Protein AF-A0A1M4EMF8-F1 (afdb_monomer_lite)

Organism: NCBI:txid93944

Foldseek 3Di:
DDDPNDDQQPDFLVVVQVVCVVPADKDAPPPNQKIDGLVQQKIWGFDDQPDPPDDPVSVVNGRGTPDMDRDDPPPNVPDD

pLDDT: mean 87.49, std 7.05, range [60.22, 93.75]

Sequence (80 aa):
MLLNGMDVFSVPADQMIAELRARYDVEVDDGDYGLVVPELSVGMSRSTVPFRGADQETIDRFTCFESVLIAGPGYYDGPA

Secondary structure (DSSP, 8-state):
-EETTEETTTSBHHHHHHHHHTTS--EE-TTSSEEEEGGGTEEEE-PPPSSTT--HHHHHHTSB--EEEEPPTTTTS---

Structure (mmCIF, N/CA/C/O backbone):
data_AF-A0A1M4EMF8-F1
#
_entry.id   AF-A0A1M4EMF8-F1
#
loop_
_atom_site.group_PDB
_atom_site.id
_atom_site.type_symbol
_atom_site.label_atom_id
_atom_site.label_alt_id
_atom_site.label_comp_id
_atom_site.label_asym_id
_atom_site.label_entity_id
_atom_site.label_seq_id
_atom_site.pdbx_PDB_ins_code
_atom_site.Cartn_x
_atom_site.Cartn_y
_atom_site.Cartn_z
_atom_site.occupancy
_atom_site.B_iso_or_equiv
_atom_site.auth_seq_id
_atom_site.auth_comp_id
_atom_site.auth_asym_id
_atom_site.auth_atom_id
_atom_site.pdbx_PDB_model_num
ATOM 1 N N . MET A 1 1 ? 7.771 -5.511 7.175 1.00 81.31 1 MET A N 1
ATOM 2 C CA . MET A 1 1 ? 6.726 -5.038 8.123 1.00 81.31 1 MET A CA 1
ATOM 3 C C . MET A 1 1 ? 5.538 -5.953 7.931 1.00 81.31 1 MET A C 1
ATOM 5 O O . MET A 1 1 ? 5.217 -6.216 6.783 1.00 81.31 1 MET A O 1
ATOM 9 N N . LEU A 1 2 ? 4.906 -6.444 9.000 1.00 90.38 2 LEU A N 1
ATOM 10 C CA . LEU A 1 2 ? 3.749 -7.330 8.857 1.00 90.38 2 LEU A CA 1
ATOM 11 C C . LEU A 1 2 ? 2.442 -6.537 8.926 1.00 90.38 2 LEU A C 1
ATOM 13 O O . LEU A 1 2 ? 2.191 -5.861 9.921 1.00 90.38 2 LEU A O 1
ATOM 17 N N . LEU A 1 3 ? 1.608 -6.667 7.895 1.00 87.81 3 LEU A N 1
ATOM 18 C CA . LEU A 1 3 ? 0.247 -6.141 7.841 1.00 87.81 3 LEU A CA 1
ATOM 19 C C . LEU A 1 3 ? -0.704 -7.315 7.608 1.00 87.81 3 LEU A C 1
ATOM 21 O O . LEU A 1 3 ? -0.601 -8.00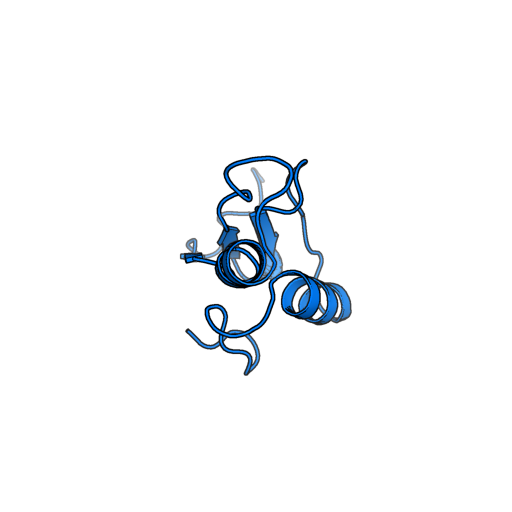7 6.599 1.00 87.81 3 LEU A O 1
ATOM 25 N N . ASN A 1 4 ? -1.590 -7.592 8.567 1.00 86.31 4 ASN A N 1
ATOM 26 C CA . ASN A 1 4 ? -2.492 -8.754 8.526 1.00 86.31 4 ASN A CA 1
ATOM 27 C C . ASN A 1 4 ? -1.790 -10.101 8.265 1.00 86.31 4 ASN A C 1
ATOM 29 O O . ASN A 1 4 ? -2.348 -10.993 7.631 1.00 86.31 4 ASN A O 1
ATOM 33 N N . GLY A 1 5 ? -0.560 -10.249 8.766 1.00 88.56 5 GLY A N 1
ATOM 34 C CA . GLY A 1 5 ? 0.253 -11.456 8.592 1.00 88.56 5 GLY A CA 1
ATOM 35 C C . GLY A 1 5 ? 1.014 -11.538 7.263 1.00 88.56 5 GLY A C 1
ATOM 36 O O . GLY A 1 5 ? 1.778 -12.479 7.081 1.00 88.56 5 GLY A O 1
ATOM 37 N N . MET A 1 6 ? 0.861 -10.558 6.369 1.00 89.81 6 MET A N 1
ATOM 38 C CA . MET A 1 6 ? 1.619 -10.454 5.120 1.00 89.81 6 MET A CA 1
ATOM 39 C C . MET A 1 6 ? 2.812 -9.514 5.285 1.00 89.81 6 MET A C 1
ATOM 41 O O . MET A 1 6 ? 2.686 -8.451 5.895 1.00 89.81 6 MET A O 1
ATOM 45 N N . ASP A 1 7 ? 3.962 -9.879 4.719 1.00 93.25 7 ASP A N 1
ATOM 46 C CA . ASP A 1 7 ? 5.111 -8.977 4.662 1.00 93.25 7 ASP A CA 1
ATOM 47 C C . ASP A 1 7 ? 4.988 -8.019 3.478 1.00 93.25 7 ASP A C 1
ATOM 49 O O . ASP A 1 7 ? 5.099 -8.421 2.320 1.00 93.25 7 ASP A O 1
ATOM 53 N N . VAL A 1 8 ? 4.781 -6.741 3.790 1.00 89.75 8 VAL A N 1
ATOM 54 C CA . VAL A 1 8 ? 4.494 -5.674 2.819 1.00 89.75 8 VAL A CA 1
ATOM 55 C C . VAL A 1 8 ? 5.580 -5.528 1.748 1.00 89.75 8 VAL A C 1
ATOM 57 O O . VAL A 1 8 ? 5.277 -5.206 0.605 1.00 89.75 8 VAL A O 1
ATOM 60 N N . PHE A 1 9 ? 6.839 -5.799 2.097 1.00 92.62 9 PHE A N 1
ATOM 61 C CA . PHE A 1 9 ? 7.976 -5.610 1.186 1.00 92.62 9 PHE A CA 1
ATOM 62 C C . PHE A 1 9 ? 8.308 -6.854 0.353 1.00 92.62 9 PHE A C 1
ATOM 64 O O . PHE A 1 9 ? 9.125 -6.785 -0.562 1.00 92.62 9 PHE A O 1
ATOM 71 N N . SER A 1 10 ? 7.688 -7.991 0.672 1.00 91.56 10 SER A N 1
ATOM 72 C CA . SER A 1 10 ? 7.987 -9.285 0.048 1.00 91.56 10 SER A CA 1
ATOM 73 C C . SER A 1 10 ? 6.811 -9.829 -0.767 1.00 91.56 10 SER A C 1
ATOM 75 O O . SER A 1 10 ? 7.007 -10.666 -1.645 1.00 91.56 10 SER A O 1
ATOM 77 N N . VAL A 1 11 ? 5.588 -9.375 -0.480 1.00 92.38 11 VAL A N 1
ATOM 78 C CA . VAL A 1 11 ? 4.377 -9.757 -1.212 1.00 92.38 11 VAL A CA 1
ATOM 79 C C . VAL A 1 11 ? 4.165 -8.799 -2.393 1.00 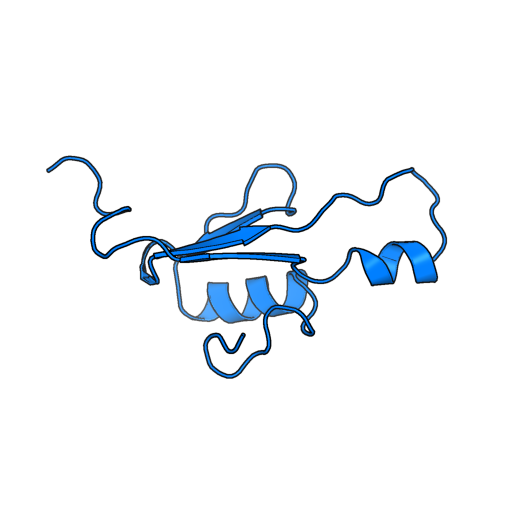92.38 11 VAL A C 1
ATOM 81 O O . VAL A 1 11 ? 4.219 -7.582 -2.195 1.00 92.38 11 VAL A O 1
ATOM 84 N N . PRO A 1 12 ? 3.888 -9.304 -3.613 1.00 92.19 12 PRO A N 1
ATOM 85 C CA . PRO A 1 12 ? 3.546 -8.458 -4.751 1.00 92.19 12 PRO A CA 1
ATOM 86 C C . PRO A 1 12 ? 2.358 -7.541 -4.445 1.00 92.19 12 PRO A C 1
ATOM 88 O O . PRO A 1 12 ? 1.361 -7.973 -3.862 1.00 92.19 12 PRO A O 1
ATOM 91 N N . ALA A 1 13 ? 2.443 -6.288 -4.885 1.00 91.75 13 ALA A N 1
ATOM 92 C CA . ALA A 1 13 ? 1.449 -5.259 -4.602 1.00 91.75 13 ALA A CA 1
ATOM 93 C C . ALA A 1 13 ? 0.039 -5.676 -5.035 1.00 91.75 13 ALA A C 1
ATOM 95 O O . ALA A 1 13 ? -0.893 -5.534 -4.254 1.00 91.75 13 ALA A O 1
ATOM 96 N N . ASP A 1 14 ? -0.112 -6.273 -6.220 1.00 90.38 14 ASP A N 1
ATOM 97 C CA . ASP A 1 14 ? -1.396 -6.778 -6.719 1.00 90.38 14 ASP A CA 1
ATOM 98 C C . ASP A 1 14 ? -2.025 -7.825 -5.787 1.00 90.38 14 ASP A C 1
ATOM 100 O O . ASP A 1 14 ? -3.229 -7.794 -5.524 1.00 90.38 14 ASP A O 1
ATOM 104 N N . GLN A 1 15 ? -1.207 -8.724 -5.229 1.00 92.12 15 GLN A N 1
ATOM 105 C CA . GLN A 1 15 ? -1.674 -9.726 -4.272 1.00 92.12 15 GLN A CA 1
ATOM 106 C C . GLN A 1 15 ? -2.084 -9.074 -2.947 1.00 92.12 15 GLN A C 1
ATOM 108 O O . GLN A 1 15 ? -3.133 -9.399 -2.396 1.00 92.12 15 GLN A O 1
ATOM 113 N N . MET A 1 16 ? -1.285 -8.131 -2.447 1.00 91.75 16 MET A N 1
ATOM 114 C CA . MET A 1 16 ? -1.597 -7.411 -1.215 1.00 91.75 16 MET A CA 1
ATOM 115 C C . MET A 1 16 ? -2.853 -6.537 -1.359 1.00 91.75 16 MET A C 1
ATOM 117 O O . MET A 1 16 ? -3.692 -6.538 -0.461 1.00 91.75 16 MET A O 1
ATOM 121 N N . ILE A 1 17 ? -3.031 -5.847 -2.490 1.00 91.38 17 ILE A N 1
ATOM 122 C CA . ILE A 1 17 ? -4.237 -5.064 -2.801 1.00 91.38 17 ILE A CA 1
ATOM 123 C C . ILE A 1 17 ? -5.466 -5.974 -2.822 1.00 91.38 17 ILE A C 1
ATOM 125 O O . ILE A 1 17 ? -6.486 -5.624 -2.230 1.00 91.38 17 ILE A O 1
ATOM 129 N N . ALA A 1 18 ? -5.381 -7.144 -3.463 1.00 92.19 18 ALA A N 1
ATOM 130 C CA . ALA A 1 18 ? -6.485 -8.100 -3.507 1.00 92.19 18 ALA A CA 1
ATOM 131 C C . ALA A 1 18 ? -6.891 -8.583 -2.102 1.00 92.19 18 ALA A C 1
ATOM 133 O O . ALA A 1 18 ? -8.077 -8.584 -1.769 1.00 92.19 18 ALA A O 1
ATOM 134 N N . GLU A 1 19 ? -5.918 -8.930 -1.257 1.00 92.75 19 GLU A N 1
ATOM 135 C CA . GLU A 1 19 ? -6.171 -9.368 0.122 1.00 92.75 19 GLU A CA 1
ATOM 136 C C . GLU A 1 19 ? -6.742 -8.250 1.005 1.00 92.75 19 GLU A C 1
ATOM 138 O O . GLU A 1 19 ? -7.624 -8.495 1.831 1.00 92.75 19 GLU A O 1
ATOM 143 N N . LEU A 1 20 ? -6.270 -7.011 0.839 1.00 92.38 20 LEU A N 1
ATOM 144 C CA . LEU A 1 20 ? -6.780 -5.868 1.595 1.00 92.38 20 LEU A CA 1
ATOM 145 C C . LEU A 1 20 ? -8.198 -5.493 1.154 1.00 92.38 20 LEU A C 1
ATOM 147 O O . LEU A 1 20 ? -9.056 -5.314 2.013 1.00 92.38 20 LEU A O 1
ATOM 151 N N . ARG A 1 21 ? -8.484 -5.489 -0.154 1.00 92.94 21 ARG A N 1
ATOM 152 C CA . ARG A 1 21 ? -9.835 -5.250 -0.700 1.00 92.94 21 ARG A CA 1
ATOM 153 C C . ARG A 1 21 ? -10.862 -6.286 -0.256 1.00 92.94 21 ARG A C 1
ATOM 155 O O . ARG A 1 21 ? -12.055 -6.007 -0.262 1.00 92.94 21 ARG A O 1
ATOM 162 N N . ALA A 1 22 ? -10.426 -7.481 0.137 1.00 93.25 22 ALA A N 1
ATOM 163 C CA . ALA A 1 22 ? -11.327 -8.488 0.683 1.00 93.25 22 ALA A CA 1
ATOM 164 C C . ALA A 1 22 ? -11.858 -8.130 2.086 1.00 93.25 22 ALA A C 1
ATOM 166 O O . ALA A 1 22 ? -12.797 -8.774 2.554 1.00 93.25 22 ALA A O 1
ATOM 167 N N . ARG A 1 23 ? -11.244 -7.163 2.786 1.00 92.81 23 ARG A N 1
ATOM 168 C CA . ARG A 1 23 ? -11.529 -6.866 4.202 1.00 92.81 23 ARG A CA 1
ATOM 169 C C . ARG A 1 23 ? -11.727 -5.387 4.522 1.00 92.81 23 ARG A C 1
ATOM 171 O O . ARG A 1 23 ? -12.369 -5.109 5.528 1.00 92.81 23 ARG A O 1
ATOM 178 N N . TYR A 1 24 ? -11.179 -4.489 3.712 1.00 93.50 24 TYR A N 1
ATOM 179 C CA . TYR A 1 24 ? -11.187 -3.046 3.937 1.00 93.50 24 TYR A CA 1
ATOM 180 C C . TYR A 1 24 ? -11.558 -2.308 2.663 1.00 93.50 24 TYR A C 1
ATOM 182 O O . TYR A 1 24 ? -11.373 -2.826 1.555 1.00 93.50 24 TYR A O 1
ATOM 190 N N . ASP A 1 25 ? -11.999 -1.068 2.834 1.00 90.38 25 ASP A N 1
ATOM 191 C CA . ASP A 1 25 ? -12.081 -0.130 1.724 1.00 90.38 25 ASP A CA 1
ATOM 192 C C . ASP A 1 25 ? -10.667 0.352 1.360 1.00 90.38 25 ASP A C 1
ATOM 194 O O . ASP A 1 25 ? -9.950 0.928 2.182 1.00 90.38 25 ASP A O 1
ATOM 198 N N . VAL A 1 26 ? -10.223 0.022 0.144 1.00 92.12 26 VAL A N 1
ATOM 199 C CA . VAL A 1 26 ? -8.870 0.323 -0.341 1.00 92.12 26 VAL A CA 1
ATOM 200 C C . VAL A 1 26 ? -8.953 1.326 -1.474 1.00 92.12 26 VAL A C 1
ATOM 202 O O . VAL A 1 26 ? -9.448 1.010 -2.561 1.00 92.12 26 VAL A O 1
ATOM 205 N N . GLU A 1 27 ? -8.368 2.491 -1.244 1.00 91.75 27 GLU A N 1
ATOM 206 C CA . GLU A 1 27 ? -8.184 3.521 -2.255 1.00 91.75 27 GLU A CA 1
ATOM 207 C C . GLU A 1 27 ? -6.865 3.260 -2.981 1.00 91.75 27 GLU A C 1
ATOM 209 O O . GLU A 1 27 ? -5.827 3.050 -2.354 1.00 91.75 27 GLU A O 1
ATOM 214 N N . VAL A 1 28 ? -6.893 3.239 -4.310 1.00 88.19 28 VAL A N 1
ATOM 215 C CA . VAL A 1 28 ? -5.698 3.058 -5.140 1.00 88.19 28 VAL A CA 1
ATOM 216 C C . VAL A 1 28 ? -5.514 4.326 -5.960 1.00 88.19 28 VAL A C 1
ATOM 218 O O . VAL A 1 28 ? -6.480 4.836 -6.524 1.00 88.19 28 VAL A O 1
ATOM 221 N N . ASP A 1 29 ? -4.290 4.849 -5.975 1.00 82.19 29 ASP A N 1
ATOM 222 C CA . ASP A 1 29 ? -3.941 6.053 -6.733 1.00 82.19 29 ASP A CA 1
ATOM 223 C C . ASP A 1 29 ? -4.031 5.790 -8.251 1.00 82.19 29 ASP A C 1
ATOM 225 O O . ASP A 1 29 ? -3.913 4.640 -8.678 1.00 82.19 29 ASP A O 1
ATOM 229 N N . ASP A 1 30 ? -4.189 6.840 -9.068 1.00 66.12 30 ASP A N 1
ATOM 230 C CA . ASP A 1 30 ? -4.509 6.802 -10.517 1.00 66.12 30 ASP A CA 1
ATOM 231 C C . ASP A 1 30 ? -3.444 6.102 -11.411 1.00 66.12 30 ASP A C 1
ATOM 233 O O . ASP A 1 30 ? -3.518 6.124 -12.637 1.00 66.12 30 ASP A O 1
ATOM 237 N N . GLY A 1 31 ? -2.445 5.443 -10.816 1.00 69.81 31 GLY A N 1
ATOM 238 C CA . GLY A 1 31 ? -1.461 4.599 -11.497 1.00 69.81 31 GLY A CA 1
ATOM 239 C C . GLY A 1 31 ? -1.226 3.211 -10.883 1.00 69.81 31 GLY A C 1
ATOM 240 O O . GLY A 1 31 ? -0.282 2.548 -11.295 1.00 69.81 31 GLY A O 1
ATOM 241 N N . ASP A 1 32 ? -2.001 2.758 -9.890 1.00 73.50 32 ASP A N 1
ATOM 242 C CA . ASP A 1 32 ? -1.794 1.452 -9.215 1.00 73.50 32 ASP A CA 1
ATOM 243 C C . ASP A 1 32 ? -0.390 1.284 -8.575 1.00 73.50 32 ASP A C 1
ATOM 245 O O . ASP A 1 32 ? 0.113 0.176 -8.328 1.00 73.50 32 ASP A O 1
ATOM 249 N N . TYR A 1 33 ? 0.268 2.413 -8.302 1.00 85.56 33 TYR A N 1
ATOM 250 C CA . TYR A 1 33 ? 1.592 2.496 -7.677 1.00 85.56 33 TYR A CA 1
ATOM 251 C C . TYR A 1 33 ? 1.525 2.927 -6.213 1.00 85.56 33 TYR A C 1
ATOM 253 O O . TYR A 1 33 ? 2.520 2.849 -5.497 1.00 85.56 33 TYR A O 1
ATOM 261 N N . GLY A 1 34 ? 0.353 3.352 -5.754 1.00 89.25 34 GLY A N 1
ATOM 262 C CA . GLY A 1 34 ? 0.085 3.679 -4.366 1.00 89.25 34 GLY A CA 1
ATOM 263 C C . GLY A 1 34 ? -1.272 3.143 -3.945 1.00 89.25 34 GLY A C 1
ATOM 264 O O . GLY A 1 34 ? -2.190 3.064 -4.761 1.00 89.25 34 GLY A O 1
ATOM 265 N N . LEU A 1 35 ? -1.393 2.782 -2.673 1.00 91.56 35 LEU A N 1
ATOM 266 C CA . LEU A 1 35 ? -2.680 2.501 -2.055 1.00 91.56 35 LEU A CA 1
ATOM 267 C C . LEU A 1 35 ? -2.781 3.144 -0.678 1.00 91.56 35 LEU A C 1
ATOM 269 O O . LEU A 1 35 ? -1.777 3.350 0.009 1.00 91.56 35 LEU A O 1
ATOM 273 N N . VAL A 1 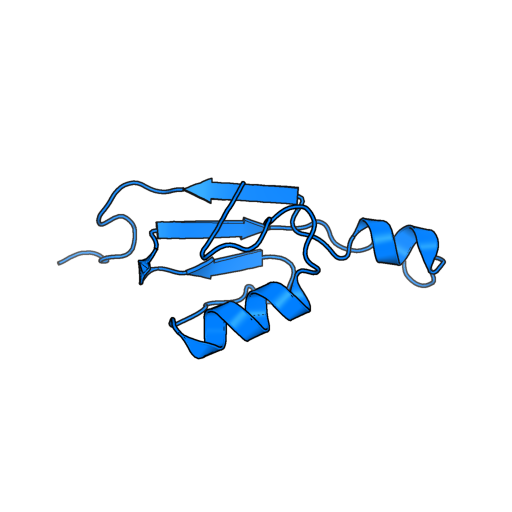36 ? -4.011 3.388 -0.261 1.00 91.94 36 VAL A N 1
ATOM 274 C CA . VAL A 1 36 ? -4.370 3.837 1.074 1.00 91.94 36 VAL A CA 1
ATOM 275 C C . VAL A 1 36 ? -5.445 2.907 1.621 1.00 91.94 36 VAL A C 1
ATOM 277 O O . VAL A 1 36 ? -6.363 2.498 0.913 1.00 91.94 36 VAL A O 1
ATOM 280 N N . VAL A 1 37 ? -5.304 2.551 2.894 1.00 92.31 37 VAL A N 1
ATOM 281 C CA . VAL A 1 37 ? -6.326 1.859 3.678 1.00 92.31 37 VAL A CA 1
ATOM 282 C C . VAL A 1 37 ? -6.702 2.781 4.838 1.00 92.31 37 VAL A C 1
ATOM 284 O O . VAL A 1 37 ? -6.031 2.743 5.880 1.00 92.31 37 VAL A O 1
ATOM 287 N N . PRO A 1 38 ? -7.732 3.634 4.670 1.00 90.56 38 PRO A N 1
ATOM 288 C CA . PRO A 1 38 ? -8.109 4.642 5.660 1.00 90.56 38 PRO A CA 1
ATOM 289 C C . PRO A 1 38 ? -8.390 4.042 7.037 1.00 90.56 38 PRO A C 1
ATOM 291 O O . PRO A 1 38 ? -7.897 4.541 8.045 1.00 90.56 38 PRO A O 1
ATOM 294 N N . GLU A 1 39 ? -9.090 2.905 7.068 1.00 89.31 39 GLU A N 1
ATOM 295 C CA . GLU A 1 39 ? -9.456 2.187 8.296 1.00 89.31 39 GLU A CA 1
ATOM 296 C C . GLU A 1 39 ? -8.246 1.734 9.124 1.00 89.31 39 GLU A C 1
ATOM 298 O O . GLU A 1 39 ? -8.345 1.556 10.338 1.00 89.31 39 GLU A O 1
ATOM 303 N N . LEU A 1 40 ? -7.096 1.531 8.475 1.00 89.56 40 LEU A N 1
ATOM 304 C CA . LEU A 1 40 ? -5.856 1.126 9.133 1.00 89.56 40 LEU A CA 1
ATOM 305 C C . LEU A 1 40 ? -4.900 2.303 9.351 1.00 89.56 40 LEU A C 1
ATOM 307 O O . LEU A 1 40 ? -3.843 2.112 9.950 1.00 89.56 40 LEU A O 1
ATOM 311 N N . SER A 1 41 ? -5.238 3.502 8.869 1.00 91.06 41 SER A N 1
ATOM 312 C CA . SER A 1 41 ? -4.323 4.642 8.780 1.00 91.06 41 SER A CA 1
ATOM 313 C C . SER A 1 41 ? -3.004 4.293 8.075 1.00 91.06 41 SER A C 1
ATOM 315 O O . SER A 1 41 ? -1.935 4.751 8.484 1.00 91.06 41 SER A O 1
ATOM 317 N N . VAL A 1 42 ? -3.056 3.465 7.025 1.00 91.19 42 VAL A N 1
ATOM 318 C CA . VAL A 1 42 ? -1.863 3.007 6.294 1.00 91.19 42 VAL A CA 1
ATOM 319 C C . VAL A 1 42 ? -1.901 3.468 4.842 1.00 91.19 42 VAL A C 1
ATOM 321 O O . VAL A 1 42 ? -2.880 3.237 4.141 1.00 91.19 42 VAL A O 1
ATOM 324 N N . GLY A 1 43 ? -0.796 4.048 4.378 1.00 92.38 43 GLY A N 1
ATOM 325 C CA . GLY A 1 43 ? -0.495 4.270 2.967 1.00 92.38 43 GLY A CA 1
ATOM 326 C C . GLY A 1 43 ? 0.714 3.442 2.535 1.00 92.38 43 GLY A C 1
ATOM 327 O O . GLY A 1 43 ? 1.659 3.270 3.303 1.00 92.38 43 GLY A O 1
ATOM 328 N N . MET A 1 44 ? 0.706 2.921 1.314 1.00 93.75 44 MET A N 1
ATOM 329 C CA . MET A 1 44 ? 1.816 2.159 0.737 1.00 93.75 44 MET A CA 1
ATOM 330 C C . MET A 1 44 ? 2.100 2.640 -0.678 1.00 93.75 44 MET A C 1
ATOM 332 O O . MET A 1 44 ? 1.179 3.024 -1.395 1.00 93.75 44 MET A O 1
ATOM 336 N N . SER A 1 45 ? 3.365 2.609 -1.087 1.00 93.38 45 SER A N 1
ATOM 337 C CA . SER A 1 45 ? 3.762 3.005 -2.438 1.00 93.38 45 SER A CA 1
ATOM 338 C C . SER A 1 45 ? 4.907 2.163 -2.992 1.00 93.38 45 SER A C 1
ATOM 340 O O . SER A 1 45 ? 5.691 1.559 -2.253 1.00 93.38 45 SER A O 1
ATOM 342 N N . ARG A 1 46 ? 4.955 2.099 -4.322 1.00 92.88 46 ARG A N 1
ATOM 343 C CA . ARG A 1 46 ? 6.011 1.508 -5.142 1.00 92.88 46 ARG A CA 1
ATOM 344 C C . ARG A 1 46 ? 6.333 2.433 -6.307 1.00 92.88 46 ARG A C 1
ATOM 346 O O . ARG A 1 46 ? 5.490 3.205 -6.752 1.00 92.88 46 ARG A O 1
ATOM 353 N N . SER A 1 47 ? 7.539 2.325 -6.829 1.00 89.88 47 SER A N 1
ATOM 354 C CA . SER A 1 47 ? 7.974 3.030 -8.022 1.00 89.88 47 SER A CA 1
ATOM 355 C C . SER A 1 47 ? 7.413 2.369 -9.276 1.00 89.88 47 SER A C 1
ATOM 357 O O . SER A 1 47 ? 7.203 1.157 -9.341 1.00 89.88 47 SER A O 1
ATOM 359 N N . THR A 1 48 ? 7.213 3.174 -10.315 1.00 87.81 48 THR A N 1
ATOM 360 C CA . THR A 1 48 ? 6.856 2.677 -11.644 1.00 87.81 48 THR A CA 1
ATOM 361 C C . THR A 1 48 ? 8.055 1.997 -12.296 1.00 87.81 48 THR A C 1
ATOM 363 O O . THR A 1 48 ? 9.188 2.450 -12.117 1.00 87.81 48 THR A O 1
ATOM 366 N N . VAL A 1 49 ? 7.816 1.003 -13.153 1.00 86.50 49 VAL A N 1
ATOM 367 C CA . VAL A 1 49 ? 8.878 0.449 -14.006 1.00 86.50 49 VAL A CA 1
ATOM 368 C C . VAL A 1 49 ? 9.476 1.584 -14.864 1.00 86.50 49 VAL A C 1
ATOM 370 O O . VAL A 1 49 ? 8.733 2.250 -15.587 1.00 86.50 49 VAL A O 1
ATOM 373 N N . PRO A 1 50 ? 10.799 1.829 -14.804 1.00 81.44 50 PRO A N 1
ATOM 374 C CA . PRO A 1 50 ? 11.399 3.087 -15.262 1.00 81.44 50 PRO A CA 1
ATOM 375 C C . PRO A 1 50 ? 11.373 3.299 -16.782 1.00 81.44 50 PRO A C 1
ATOM 377 O O . PRO A 1 5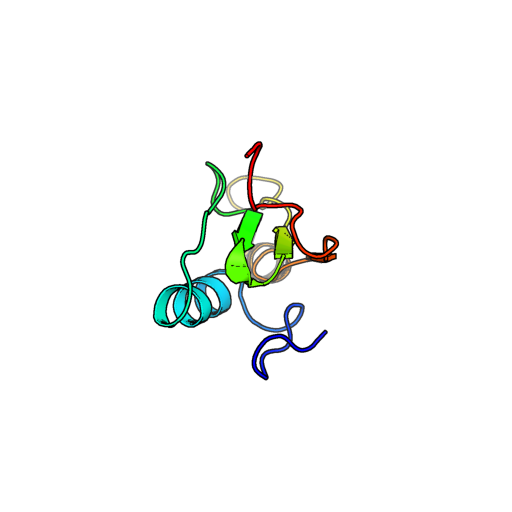0 ? 11.528 4.427 -17.247 1.00 81.44 50 PRO A O 1
ATOM 380 N N . PHE A 1 51 ? 11.204 2.241 -17.578 1.00 84.62 51 PHE A N 1
ATOM 381 C CA . PHE A 1 51 ? 11.117 2.338 -19.033 1.00 84.62 51 PHE A CA 1
ATOM 382 C C . PHE A 1 51 ? 10.262 1.220 -19.633 1.00 84.62 51 PHE A C 1
ATOM 384 O O . PHE A 1 51 ? 10.185 0.101 -19.123 1.00 84.62 51 PHE A O 1
ATOM 391 N N . ARG A 1 52 ? 9.618 1.524 -20.765 1.00 82.25 52 ARG A N 1
ATOM 392 C CA . ARG A 1 52 ? 8.792 0.569 -21.510 1.00 82.25 52 ARG A CA 1
ATOM 393 C C . ARG A 1 52 ? 9.678 -0.490 -22.169 1.00 82.25 52 ARG A C 1
ATOM 395 O O . ARG A 1 52 ? 10.619 -0.145 -22.877 1.00 82.25 52 ARG A O 1
ATOM 402 N N . GLY A 1 53 ? 9.332 -1.763 -21.987 1.00 86.62 53 GLY A N 1
ATOM 403 C CA . GLY A 1 53 ? 10.109 -2.888 -22.521 1.00 86.62 53 GLY A CA 1
ATOM 404 C C . GLY A 1 53 ? 11.246 -3.350 -21.609 1.00 86.62 53 GLY A C 1
ATOM 405 O O . GLY A 1 53 ? 12.150 -4.031 -22.085 1.00 86.62 53 GLY A O 1
ATOM 406 N N . ALA A 1 54 ? 11.204 -2.975 -20.327 1.00 87.31 54 ALA A N 1
ATOM 407 C CA . ALA A 1 54 ? 12.026 -3.596 -19.300 1.00 87.31 54 ALA A CA 1
ATOM 408 C C . ALA A 1 54 ? 11.893 -5.125 -19.334 1.00 87.31 54 ALA A C 1
ATOM 410 O O . ALA A 1 54 ? 10.825 -5.666 -19.630 1.00 87.31 54 ALA A O 1
ATOM 411 N N . ASP A 1 55 ? 12.999 -5.807 -19.061 1.00 90.88 55 ASP A N 1
ATOM 412 C CA . ASP A 1 55 ? 13.022 -7.255 -18.923 1.00 90.88 55 ASP A CA 1
ATOM 413 C C . ASP A 1 55 ? 12.267 -7.705 -17.659 1.00 90.88 55 ASP A C 1
ATOM 415 O O . ASP A 1 55 ? 11.951 -6.901 -16.776 1.00 90.88 55 ASP A O 1
ATOM 419 N N . GLN A 1 56 ? 11.977 -9.004 -17.573 1.00 88.25 56 GLN A N 1
ATOM 420 C CA . GLN A 1 56 ? 11.201 -9.562 -16.467 1.00 88.25 56 GLN A CA 1
ATOM 421 C C . GLN A 1 56 ? 11.889 -9.369 -15.107 1.00 88.25 56 GLN A C 1
ATOM 423 O O . GLN A 1 56 ? 11.200 -9.064 -14.143 1.00 88.25 56 GLN A O 1
ATOM 428 N N . GLU A 1 57 ? 13.223 -9.464 -15.027 1.00 87.94 57 GLU A N 1
ATOM 429 C CA . GLU A 1 57 ? 13.951 -9.255 -13.767 1.00 87.94 57 GLU A CA 1
ATOM 430 C C . GLU A 1 57 ? 13.782 -7.814 -13.285 1.00 87.94 57 GLU A C 1
ATOM 432 O O . GLU A 1 57 ? 13.549 -7.569 -12.101 1.00 87.94 57 GLU A O 1
ATOM 437 N N . THR A 1 58 ? 13.860 -6.851 -14.205 1.00 86.75 58 THR A N 1
ATOM 438 C CA . THR A 1 58 ? 13.570 -5.457 -13.887 1.00 86.75 58 THR A CA 1
ATOM 439 C C . THR A 1 58 ? 12.126 -5.309 -13.416 1.00 86.75 58 THR A C 1
ATOM 441 O O . THR A 1 58 ? 11.920 -4.733 -12.358 1.00 86.75 58 THR A O 1
ATOM 444 N N . ILE A 1 59 ? 11.137 -5.850 -14.135 1.00 86.31 59 ILE A N 1
ATOM 445 C CA . ILE A 1 59 ? 9.717 -5.761 -13.745 1.00 86.31 59 ILE A CA 1
ATOM 446 C C . ILE A 1 59 ? 9.490 -6.338 -12.340 1.00 86.31 59 ILE A C 1
ATOM 448 O O . ILE A 1 59 ? 8.878 -5.665 -11.512 1.00 86.31 59 ILE A O 1
ATOM 452 N N . ASP A 1 60 ? 10.042 -7.517 -12.048 1.00 86.00 60 ASP A N 1
ATOM 453 C CA . ASP A 1 60 ? 9.914 -8.204 -10.756 1.00 86.00 60 ASP A CA 1
ATOM 454 C C . ASP A 1 60 ? 10.484 -7.379 -9.587 1.00 86.00 60 ASP A C 1
ATOM 456 O O . ASP A 1 60 ? 10.012 -7.475 -8.457 1.00 86.00 60 ASP A O 1
ATOM 460 N N . ARG A 1 61 ? 11.464 -6.498 -9.830 1.00 85.94 61 ARG A N 1
ATOM 461 C CA . ARG A 1 61 ? 11.984 -5.590 -8.789 1.00 85.94 61 ARG A CA 1
ATOM 462 C C . ARG A 1 61 ? 11.008 -4.477 -8.409 1.00 85.94 61 ARG A C 1
ATOM 464 O O . ARG A 1 61 ? 11.139 -3.920 -7.324 1.00 85.94 61 ARG A O 1
ATOM 471 N N . PHE A 1 62 ? 10.049 -4.157 -9.276 1.00 89.56 62 PHE A N 1
ATOM 472 C CA . PHE A 1 62 ? 9.039 -3.118 -9.053 1.00 89.56 62 PHE A CA 1
ATOM 473 C C . PHE A 1 62 ? 7.656 -3.708 -8.732 1.00 89.56 62 PHE A C 1
ATOM 475 O O . PHE A 1 62 ? 6.661 -2.985 -8.742 1.00 89.56 62 PHE A O 1
ATOM 482 N N . THR A 1 63 ? 7.544 -5.013 -8.445 1.00 90.75 63 THR A N 1
ATOM 483 C CA . THR A 1 63 ? 6.242 -5.621 -8.124 1.00 90.75 63 THR A CA 1
ATOM 484 C C . THR A 1 63 ? 5.801 -5.390 -6.684 1.00 90.75 63 THR A C 1
ATOM 486 O O . THR A 1 63 ? 4.597 -5.343 -6.444 1.00 90.75 63 THR A O 1
ATOM 489 N N . CYS A 1 64 ? 6.725 -5.248 -5.733 1.00 91.88 64 CYS A N 1
ATOM 490 C CA . CYS A 1 64 ? 6.419 -5.092 -4.305 1.00 91.88 64 CYS A CA 1
ATOM 491 C C . CYS A 1 64 ? 6.336 -3.615 -3.891 1.00 91.88 64 CYS A C 1
ATOM 493 O O . CYS A 1 64 ? 6.875 -2.744 -4.573 1.00 91.88 64 CYS A O 1
ATOM 495 N N . PHE A 1 65 ? 5.691 -3.332 -2.755 1.00 93.12 65 PHE A N 1
ATOM 496 C CA . PHE A 1 65 ? 5.786 -2.009 -2.135 1.00 93.12 65 PHE A CA 1
ATOM 497 C C . PHE A 1 65 ? 7.198 -1.759 -1.618 1.00 93.12 65 PHE A C 1
ATOM 499 O O . PHE A 1 65 ? 7.850 -2.666 -1.106 1.00 93.12 65 PHE A O 1
ATOM 506 N N . GLU A 1 66 ? 7.661 -0.518 -1.730 1.00 93.19 66 GLU A N 1
ATOM 507 C CA . GLU A 1 66 ? 8.978 -0.097 -1.239 1.00 93.19 66 GLU A CA 1
ATOM 508 C C . GLU A 1 66 ? 8.876 0.800 -0.003 1.00 93.19 66 GLU A C 1
ATOM 510 O O . GLU A 1 66 ? 9.846 0.967 0.733 1.00 93.19 66 GLU A O 1
ATOM 515 N N . SER A 1 67 ? 7.700 1.380 0.238 1.00 92.25 67 SER A N 1
ATOM 516 C CA . SER A 1 67 ? 7.469 2.341 1.310 1.00 92.25 67 SER A CA 1
ATOM 517 C C . SER A 1 67 ? 6.109 2.133 1.960 1.00 92.25 67 SER A C 1
ATOM 519 O O . SER A 1 67 ? 5.121 1.828 1.291 1.00 92.25 67 SER A O 1
ATOM 521 N N . VAL A 1 68 ? 6.071 2.332 3.279 1.00 93.31 68 VAL A N 1
ATOM 522 C CA . VAL A 1 68 ? 4.850 2.297 4.088 1.00 93.31 68 VAL A CA 1
ATOM 523 C C . VAL A 1 68 ? 4.809 3.535 4.970 1.00 93.31 68 VAL A C 1
ATOM 525 O O . VAL A 1 68 ? 5.766 3.825 5.689 1.00 93.31 68 VAL A O 1
ATOM 528 N N . LEU A 1 69 ? 3.689 4.243 4.928 1.00 91.81 69 LEU A N 1
ATOM 529 C CA . LEU A 1 69 ? 3.364 5.353 5.804 1.00 91.81 69 LEU A CA 1
ATOM 530 C C . LEU A 1 69 ? 2.264 4.905 6.762 1.00 91.81 69 LEU A C 1
ATOM 532 O O . LEU A 1 69 ? 1.226 4.411 6.336 1.00 91.81 69 LEU A O 1
ATOM 536 N N . ILE A 1 70 ? 2.494 5.091 8.058 1.00 91.00 70 ILE A N 1
ATOM 537 C CA . ILE A 1 70 ? 1.497 4.840 9.099 1.00 91.00 70 ILE A CA 1
ATOM 538 C C . ILE A 1 70 ? 1.155 6.192 9.711 1.00 91.00 70 ILE A C 1
ATOM 540 O O . ILE A 1 70 ? 2.018 6.846 10.301 1.00 91.00 70 ILE A O 1
ATOM 544 N N . ALA A 1 71 ? -0.085 6.626 9.527 1.00 88.31 71 ALA A N 1
ATOM 545 C CA . ALA A 1 71 ? -0.580 7.877 10.068 1.00 88.31 71 ALA A CA 1
ATOM 546 C C . ALA A 1 71 ? -1.124 7.693 11.493 1.00 88.31 71 ALA A C 1
ATOM 548 O O . ALA A 1 71 ? -1.429 6.586 11.939 1.00 88.31 71 ALA A O 1
ATOM 549 N N . GLY A 1 72 ? -1.244 8.805 12.222 1.00 82.25 72 GLY A N 1
ATOM 550 C CA . GLY A 1 72 ? -1.908 8.810 13.524 1.00 82.25 72 GLY A CA 1
ATOM 551 C C . GLY A 1 72 ? -3.398 8.445 13.417 1.00 82.25 72 GLY A C 1
ATOM 552 O O . GLY A 1 72 ? -3.991 8.553 12.338 1.00 82.25 72 GLY A O 1
ATOM 553 N N . PRO A 1 73 ? -4.028 8.026 14.527 1.00 77.88 73 PRO A N 1
ATOM 554 C CA . PRO A 1 73 ? -5.468 7.790 14.555 1.00 77.88 73 PRO A CA 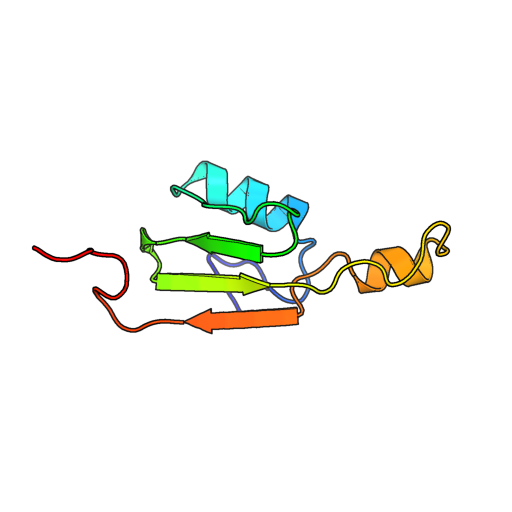1
ATOM 555 C C . PRO A 1 73 ? -6.231 9.070 14.186 1.00 77.88 73 PRO A C 1
ATOM 557 O O . PRO A 1 73 ? -5.838 10.167 14.584 1.00 77.88 73 PRO A O 1
ATOM 560 N N . GLY A 1 74 ? -7.306 8.917 13.414 1.00 74.62 74 GLY A N 1
ATOM 561 C CA . GLY A 1 74 ? -8.152 10.019 12.953 1.00 74.62 74 GLY A CA 1
ATOM 562 C C . GLY A 1 74 ? -7.584 10.861 11.810 1.00 74.62 74 GLY A C 1
ATOM 563 O O . GLY A 1 74 ? -8.194 11.853 11.426 1.00 74.62 74 GLY A O 1
ATOM 564 N N . TYR A 1 75 ? -6.441 10.476 11.228 1.00 82.50 75 TYR A N 1
ATOM 565 C CA . TYR A 1 75 ? -5.870 11.174 10.068 1.00 82.50 75 TYR A CA 1
ATOM 566 C C . TYR A 1 75 ? -6.817 11.187 8.856 1.00 82.50 75 TYR A C 1
ATOM 568 O O . TYR A 1 75 ? -6.878 12.185 8.142 1.00 82.50 75 TYR A O 1
ATOM 576 N N . TYR A 1 76 ? -7.569 10.101 8.653 1.00 80.25 76 TYR A N 1
ATOM 577 C CA . TYR A 1 76 ? -8.503 9.945 7.535 1.00 80.25 76 TYR A CA 1
ATOM 578 C C . TYR A 1 76 ? -9.977 10.197 7.902 1.00 80.25 76 TYR A C 1
ATOM 580 O O . TYR A 1 76 ? -10.827 10.104 7.024 1.00 80.25 76 TYR A O 1
ATOM 588 N N . ASP A 1 77 ? -10.300 10.566 9.148 1.00 81.06 77 ASP A N 1
ATOM 589 C CA . ASP A 1 77 ? -11.698 10.768 9.589 1.00 81.06 77 ASP A CA 1
ATOM 590 C C . ASP A 1 77 ? -12.367 12.001 8.942 1.00 81.06 77 ASP A C 1
ATOM 592 O O . ASP A 1 77 ? -13.578 12.189 9.048 1.00 81.06 77 ASP A O 1
ATOM 596 N N . GLY A 1 78 ? -11.590 12.833 8.238 1.00 67.69 78 GLY A N 1
ATOM 597 C CA . GLY A 1 78 ? -12.059 14.068 7.617 1.00 67.69 78 GLY A CA 1
ATOM 598 C C . GLY A 1 78 ? -12.407 15.161 8.641 1.00 67.69 78 GLY A C 1
ATOM 599 O O . GLY A 1 78 ? -12.393 14.936 9.852 1.00 67.69 78 GLY A O 1
ATOM 600 N N . PRO A 1 79 ? -12.669 16.399 8.186 1.00 67.31 79 PRO A N 1
ATOM 601 C CA . PRO A 1 79 ? -13.211 17.429 9.063 1.00 67.31 79 PRO A CA 1
ATOM 602 C C . PRO A 1 79 ? -14.623 17.030 9.520 1.00 67.31 79 PRO A C 1
ATOM 604 O O . PRO A 1 79 ? -15.472 16.711 8.6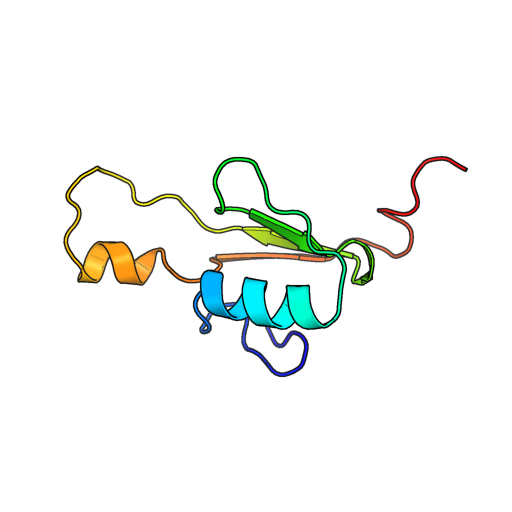87 1.00 67.31 79 PRO A O 1
ATOM 607 N N . ALA A 1 80 ? -14.840 17.055 10.838 1.00 60.22 80 ALA A N 1
ATOM 608 C CA . ALA A 1 80 ? -16.148 16.869 11.470 1.00 60.22 80 ALA A CA 1
ATOM 609 C C . ALA A 1 80 ? -17.143 17.989 11.124 1.00 60.22 80 ALA A C 1
ATOM 611 O O . ALA A 1 80 ? -16.696 19.147 10.933 1.00 60.22 80 ALA A O 1
#

Radius of gyration: 13.62 Å; chains: 1; bounding box: 30×29×37 Å